Protein AF-A0A955PVT1-F1 (afdb_monomer_lite)

Secondary structure (DSSP, 8-state):
---EEEEE-SSEEEEEE-SSSS-EEEEEEETT-B---GGGTTTPPPSSEEE-SS---EEEEEHHHHHHHHHH-HHHHHHHHHHHHHHHHHHHH-TT---S---S-TT-HHHHHHHHHH-

Foldseek 3Di:
DWDKKKAWQADKKFKWQPVDPDIDGLDIDGHRDIDDACCLVVVHDDRIDIDDPDDTDIDIDISVRVVVVCVVDVVVVVVVHVVRVVVVVSLVPDPRNDTDDQDDDPPDPVSVVVVVVVD

Structure (mmCIF, N/CA/C/O backbone):
data_AF-A0A95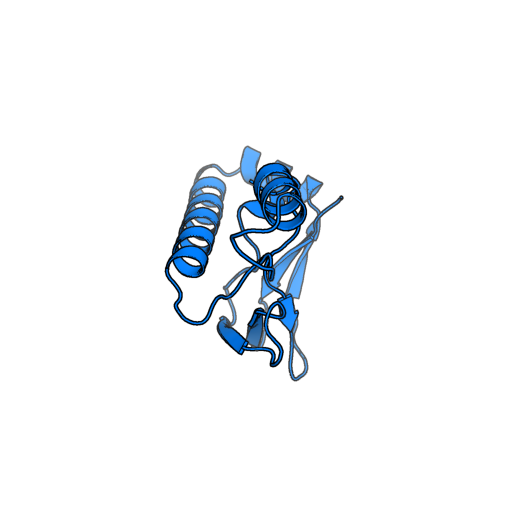5PVT1-F1
#
_entry.id   AF-A0A955PVT1-F1
#
loop_
_atom_site.group_PDB
_atom_site.id
_atom_site.type_symbol
_atom_site.label_atom_id
_atom_site.label_alt_id
_atom_site.label_comp_id
_atom_site.label_asym_id
_atom_site.label_entity_id
_atom_site.label_seq_id
_atom_site.pdbx_PDB_ins_code
_atom_site.Cartn_x
_atom_site.Cartn_y
_atom_site.Cartn_z
_atom_site.occupancy
_atom_site.B_iso_or_equiv
_atom_site.auth_seq_id
_atom_site.auth_comp_id
_atom_site.auth_asym_id
_atom_site.auth_atom_id
_atom_site.pdbx_PDB_model_num
ATOM 1 N N . ARG A 1 1 ? 1.129 15.575 -1.347 1.00 56.66 1 ARG A N 1
ATOM 2 C CA . ARG A 1 1 ? -0.322 15.445 -1.726 1.00 56.66 1 ARG A CA 1
ATOM 3 C C . ARG A 1 1 ? -1.103 15.052 -0.463 1.00 56.66 1 ARG A C 1
ATOM 5 O O . ARG A 1 1 ? -0.561 14.252 0.280 1.00 56.66 1 ARG A O 1
ATOM 12 N N . ASN A 1 2 ? -2.318 15.555 -0.178 1.00 63.59 2 ASN A N 1
ATOM 13 C CA . ASN A 1 2 ? -3.069 15.083 1.008 1.00 63.59 2 ASN A CA 1
ATOM 14 C C . ASN A 1 2 ? -3.638 13.681 0.711 1.00 63.59 2 ASN A C 1
ATOM 16 O O . ASN A 1 2 ? -4.633 13.544 -0.003 1.00 63.59 2 ASN A O 1
ATOM 20 N N . PHE A 1 3 ? -2.913 12.639 1.124 1.00 72.00 3 PHE A N 1
ATOM 21 C CA . PHE A 1 3 ? -3.293 11.249 0.884 1.00 72.00 3 PHE A CA 1
ATOM 22 C C . PHE A 1 3 ? -4.446 10.836 1.812 1.00 72.00 3 PHE A C 1
ATOM 24 O O . PHE A 1 3 ? -4.545 11.306 2.943 1.00 72.00 3 PHE A O 1
ATOM 31 N N . LYS A 1 4 ? -5.322 9.958 1.321 1.00 85.31 4 LYS A N 1
ATOM 32 C CA . LYS A 1 4 ? -6.498 9.458 2.036 1.00 85.31 4 LYS A CA 1
ATOM 33 C C . LYS A 1 4 ? -6.302 7.984 2.353 1.00 85.31 4 LYS A C 1
ATOM 35 O O . LYS A 1 4 ? -6.059 7.198 1.447 1.00 85.31 4 LYS A O 1
ATOM 40 N N . PHE A 1 5 ? -6.411 7.624 3.621 1.00 88.19 5 PHE A N 1
ATOM 41 C CA . PHE A 1 5 ? -6.333 6.250 4.091 1.00 88.19 5 PHE A CA 1
ATOM 42 C C . PHE A 1 5 ? -7.716 5.606 4.069 1.00 88.19 5 PHE A C 1
ATOM 44 O O . PHE A 1 5 ? -8.682 6.216 4.524 1.00 88.19 5 PHE A O 1
ATOM 51 N N . HIS A 1 6 ? -7.804 4.364 3.587 1.00 92.06 6 HIS A N 1
ATOM 52 C CA . HIS A 1 6 ? -9.080 3.661 3.457 1.00 92.06 6 HIS A CA 1
ATOM 53 C C . HIS A 1 6 ? -9.094 2.330 4.209 1.00 92.06 6 HIS A C 1
ATOM 55 O O . HIS A 1 6 ? -8.230 1.481 3.993 1.00 92.06 6 HIS A O 1
ATOM 61 N N . GLY A 1 7 ? -10.094 2.128 5.066 1.00 92.75 7 GLY A N 1
ATOM 62 C CA . GLY A 1 7 ? -10.410 0.843 5.700 1.00 92.75 7 GLY A CA 1
ATOM 63 C C . GLY A 1 7 ? -11.607 0.179 5.021 1.00 92.75 7 GLY A C 1
ATOM 64 O O . GLY A 1 7 ? -12.588 0.855 4.738 1.00 92.75 7 GLY A O 1
ATOM 65 N N . ILE A 1 8 ? -11.560 -1.124 4.762 1.00 92.94 8 ILE A N 1
ATOM 66 C CA . ILE A 1 8 ? -12.630 -1.844 4.059 1.00 92.94 8 ILE A CA 1
ATOM 67 C C . ILE A 1 8 ? -13.732 -2.213 5.049 1.00 92.94 8 ILE A C 1
ATOM 69 O O . ILE A 1 8 ? -13.498 -2.967 6.000 1.00 92.94 8 ILE A O 1
ATOM 73 N N . LYS A 1 9 ? -14.935 -1.682 4.810 1.00 92.69 9 LYS A N 1
ATOM 74 C CA . LYS A 1 9 ? -16.125 -1.932 5.625 1.00 92.69 9 LYS A CA 1
ATOM 75 C C . LYS A 1 9 ? -16.961 -3.082 5.071 1.00 92.69 9 LYS A C 1
ATOM 77 O O . LYS A 1 9 ? -17.443 -3.880 5.865 1.00 92.69 9 LYS A O 1
ATOM 82 N N . SER A 1 10 ? -17.107 -3.213 3.760 1.00 91.88 10 SER A N 1
ATOM 83 C CA . SER A 1 10 ? -17.794 -4.356 3.146 1.00 91.88 10 SER A CA 1
ATOM 84 C C . SER A 1 10 ? -17.115 -4.771 1.849 1.00 91.88 10 SER A C 1
ATOM 86 O O . SER A 1 10 ? -16.374 -3.985 1.262 1.00 91.88 10 SER A O 1
ATOM 88 N N . ASP A 1 11 ? -17.388 -6.001 1.419 1.00 90.81 11 ASP A N 1
ATOM 89 C CA . ASP A 1 11 ? -16.933 -6.552 0.141 1.00 90.81 11 ASP A CA 1
ATOM 90 C C . ASP A 1 11 ? -15.405 -6.651 0.030 1.00 90.81 11 ASP A C 1
ATOM 92 O O . ASP A 1 11 ? -14.692 -6.845 1.026 1.00 90.81 11 ASP A O 1
ATOM 96 N N . GLU A 1 12 ? -14.912 -6.606 -1.204 1.00 92.00 12 GLU A N 1
ATOM 97 C CA . GLU A 1 12 ? -13.521 -6.837 -1.538 1.00 92.00 12 GLU A CA 1
ATOM 98 C C . GLU A 1 12 ? -12.949 -5.771 -2.469 1.00 92.00 12 GLU A C 1
ATOM 100 O O . GLU A 1 12 ? -13.640 -5.170 -3.295 1.00 92.00 12 GLU A O 1
ATOM 105 N N . VAL A 1 13 ? -11.648 -5.546 -2.316 1.00 93.31 13 VAL A N 1
ATOM 106 C CA . VAL A 1 13 ? -10.875 -4.593 -3.104 1.00 93.31 13 VAL A CA 1
ATOM 107 C C . VAL A 1 13 ? -9.652 -5.304 -3.656 1.00 93.31 13 VAL A C 1
ATOM 109 O O . VAL A 1 13 ? -8.836 -5.840 -2.903 1.00 93.31 13 VAL A O 1
ATOM 112 N N . GLU A 1 14 ? -9.506 -5.289 -4.974 1.00 94.19 14 GLU A N 1
ATOM 113 C CA . GLU A 1 14 ? -8.349 -5.858 -5.650 1.00 94.19 14 GLU A CA 1
ATOM 114 C C . GLU A 1 14 ? -7.210 -4.848 -5.691 1.00 94.19 14 GLU A C 1
ATOM 116 O O . GLU A 1 14 ? -7.391 -3.685 -6.053 1.00 94.19 14 GLU A O 1
ATOM 121 N N . ILE A 1 15 ? -6.013 -5.306 -5.346 1.00 92.12 15 ILE A N 1
ATOM 122 C CA . ILE A 1 15 ? -4.789 -4.531 -5.491 1.00 92.12 15 ILE A CA 1
ATOM 123 C C . ILE A 1 15 ? -4.104 -4.987 -6.770 1.00 92.12 15 ILE A C 1
ATOM 125 O O . ILE A 1 15 ? -3.702 -6.145 -6.891 1.00 92.12 15 ILE A O 1
ATOM 129 N N . LEU A 1 16 ? -3.978 -4.068 -7.719 1.00 91.69 16 LEU A N 1
ATOM 130 C CA . LEU A 1 16 ? -3.455 -4.319 -9.051 1.00 91.69 16 LEU A CA 1
ATOM 131 C C . LEU A 1 16 ? -2.082 -3.675 -9.238 1.00 91.69 16 LEU A C 1
ATOM 133 O O . LEU A 1 16 ? -1.845 -2.533 -8.827 1.00 91.69 16 LEU A O 1
ATOM 137 N N . ASP A 1 17 ? -1.208 -4.389 -9.935 1.00 89.62 17 ASP A N 1
ATOM 138 C CA . ASP A 1 17 ? -0.066 -3.809 -10.621 1.00 89.62 17 ASP A CA 1
ATOM 139 C C . ASP A 1 17 ? -0.474 -3.390 -12.037 1.00 89.62 17 ASP A C 1
ATOM 141 O O . ASP A 1 17 ? -0.798 -4.231 -12.877 1.00 89.62 17 ASP A O 1
ATOM 145 N N . ASN A 1 18 ? -0.429 -2.083 -12.294 1.00 85.06 18 ASN A N 1
ATOM 146 C CA . ASN A 1 18 ? -0.742 -1.477 -13.591 1.00 85.06 18 ASN A CA 1
ATOM 147 C C . ASN A 1 18 ? 0.519 -1.062 -14.374 1.00 85.06 18 ASN A C 1
ATOM 149 O O . ASN A 1 18 ? 0.420 -0.330 -15.353 1.00 85.06 18 ASN A O 1
ATOM 153 N N . SER A 1 19 ? 1.713 -1.472 -13.934 1.00 82.31 19 SER A N 1
ATOM 154 C CA . SER A 1 19 ? 2.985 -1.132 -14.596 1.00 82.31 19 SER A CA 1
ATOM 155 C C . SER A 1 19 ? 3.363 -2.066 -15.759 1.00 82.31 19 SER A C 1
ATOM 157 O O . SER A 1 19 ? 4.302 -1.790 -16.517 1.00 82.31 19 SER A O 1
ATOM 159 N N . GLY A 1 20 ? 2.657 -3.191 -15.900 1.00 79.88 20 GLY A N 1
ATOM 160 C CA . GLY A 1 20 ? 2.753 -4.101 -17.041 1.00 79.88 20 GLY A CA 1
ATOM 161 C C . GLY A 1 20 ? 1.820 -3.717 -18.194 1.00 79.88 20 GLY A C 1
ATOM 162 O O . GLY A 1 20 ? 0.999 -2.816 -18.068 1.00 79.88 20 GLY A O 1
ATOM 163 N N . GLU A 1 21 ? 1.923 -4.433 -19.318 1.00 81.50 21 GLU A N 1
ATOM 164 C CA . GLU A 1 21 ? 0.980 -4.279 -20.444 1.00 81.50 21 GLU A CA 1
ATOM 165 C C . GLU A 1 21 ? -0.434 -4.748 -20.081 1.00 81.50 21 GLU A C 1
ATOM 167 O O . GLU A 1 21 ? -1.423 -4.172 -20.527 1.00 81.50 21 GLU A O 1
ATOM 172 N N . VAL A 1 22 ? -0.521 -5.787 -19.247 1.00 86.56 22 VAL A N 1
ATOM 173 C CA . VAL A 1 22 ? -1.775 -6.321 -18.716 1.00 86.56 22 VAL A CA 1
ATOM 174 C C . VAL A 1 22 ? -1.785 -6.091 -17.205 1.00 86.56 22 VAL A C 1
ATOM 176 O O . VAL A 1 22 ? -0.832 -6.517 -16.542 1.00 86.56 22 VAL A O 1
ATOM 179 N N . PRO A 1 23 ? -2.832 -5.452 -16.648 1.00 88.56 23 PRO A N 1
ATOM 180 C CA . PRO A 1 23 ? -3.010 -5.343 -15.206 1.00 88.56 23 PRO A CA 1
ATOM 181 C C . PRO A 1 23 ? -2.950 -6.711 -14.529 1.00 88.56 23 PRO A C 1
ATOM 183 O O . PRO A 1 23 ? -3.641 -7.645 -14.943 1.00 88.56 23 PRO A O 1
ATOM 186 N N . LYS A 1 24 ? -2.145 -6.831 -13.473 1.00 90.75 24 LYS A N 1
ATOM 187 C CA . LYS A 1 24 ? -2.027 -8.065 -12.688 1.00 90.75 24 LYS A CA 1
ATOM 188 C C . LYS A 1 24 ? -2.582 -7.871 -11.288 1.00 90.75 24 LYS A C 1
ATOM 190 O O . LYS A 1 24 ? -2.162 -6.959 -10.580 1.00 90.75 24 LYS A O 1
ATOM 195 N N . THR A 1 25 ? -3.473 -8.758 -10.856 1.00 92.31 25 THR A N 1
ATOM 196 C CA . THR A 1 25 ? -3.937 -8.780 -9.466 1.00 92.31 25 THR A CA 1
ATOM 197 C C . THR A 1 25 ? -2.831 -9.318 -8.567 1.00 92.31 25 THR A C 1
ATOM 199 O O . THR A 1 25 ? -2.417 -10.465 -8.694 1.00 92.31 25 THR A O 1
ATOM 202 N N . LEU A 1 26 ? -2.355 -8.481 -7.648 1.00 90.25 26 LEU A N 1
ATOM 203 C CA . LEU A 1 26 ? -1.327 -8.838 -6.672 1.00 90.25 26 LEU A CA 1
ATOM 204 C C . LEU A 1 26 ? -1.935 -9.468 -5.421 1.00 90.25 26 LEU A C 1
ATOM 206 O O . LEU A 1 26 ? -1.360 -10.379 -4.832 1.00 90.25 26 LEU A O 1
ATOM 210 N N . THR A 1 27 ? -3.076 -8.945 -4.973 1.00 90.81 27 THR A N 1
ATOM 211 C CA . THR A 1 27 ? -3.802 -9.458 -3.808 1.00 90.81 27 THR A CA 1
ATOM 212 C C . THR A 1 27 ? -5.234 -8.925 -3.781 1.00 90.81 27 THR A C 1
ATOM 214 O O . THR A 1 27 ? -5.552 -7.955 -4.469 1.00 90.81 27 THR A O 1
ATOM 217 N N . VAL A 1 28 ? -6.086 -9.546 -2.968 1.00 92.31 28 VAL A N 1
ATOM 218 C CA . VAL A 1 28 ? -7.462 -9.116 -2.707 1.00 92.31 28 VAL A CA 1
ATOM 219 C C . VAL A 1 28 ? -7.599 -8.851 -1.214 1.00 92.31 28 VAL A C 1
ATOM 221 O O . VAL A 1 28 ? -7.216 -9.672 -0.378 1.00 92.31 28 VAL A O 1
ATOM 224 N N . TYR A 1 29 ? -8.098 -7.671 -0.866 1.00 92.56 29 TYR A N 1
ATOM 225 C CA . TYR A 1 29 ? -8.386 -7.294 0.508 1.00 92.56 29 TYR A CA 1
ATOM 226 C C . TYR A 1 29 ? -9.881 -7.394 0.779 1.00 92.56 29 TYR A C 1
ATOM 228 O O . TYR A 1 29 ? -10.688 -6.959 -0.030 1.00 92.56 29 TYR A O 1
ATOM 236 N N . HIS A 1 30 ? -10.228 -7.918 1.951 1.00 91.25 30 HIS A N 1
ATOM 237 C CA . HIS A 1 30 ? -11.607 -8.084 2.411 1.00 91.25 30 HIS A CA 1
ATOM 238 C C . HIS A 1 30 ? -11.888 -7.203 3.636 1.00 91.25 30 HIS A C 1
ATOM 240 O O . HIS A 1 30 ? -10.993 -6.511 4.136 1.00 91.25 30 HIS A O 1
ATOM 246 N N . HIS A 1 31 ? -13.118 -7.274 4.152 1.00 91.62 31 HIS A N 1
ATOM 247 C CA . HIS A 1 31 ? -13.545 -6.631 5.397 1.00 91.62 31 HIS A CA 1
ATOM 248 C C . HIS A 1 31 ? -12.484 -6.675 6.516 1.00 91.62 31 HIS A C 1
ATOM 250 O O . HIS A 1 31 ? -11.856 -7.705 6.774 1.00 91.62 31 HIS A O 1
ATOM 256 N N . GLY A 1 32 ? -12.286 -5.539 7.192 1.00 87.44 32 GLY A N 1
ATOM 257 C CA . GLY A 1 32 ? -11.333 -5.397 8.298 1.00 87.44 32 GLY A CA 1
ATOM 258 C C . GLY A 1 32 ? -9.878 -5.199 7.859 1.00 87.44 32 GLY A C 1
ATOM 259 O O . GLY A 1 32 ? -9.010 -4.927 8.691 1.00 87.44 32 GLY A O 1
ATOM 260 N N . ARG A 1 33 ? -9.581 -5.287 6.557 1.00 91.31 33 ARG A N 1
ATOM 261 C CA . ARG A 1 33 ? -8.299 -4.843 5.998 1.00 91.31 33 ARG A CA 1
ATOM 262 C C . ARG A 1 33 ? -8.348 -3.353 5.679 1.00 91.31 33 ARG A C 1
ATOM 264 O O . ARG A 1 33 ? -9.403 -2.773 5.456 1.00 91.31 33 ARG A O 1
ATOM 271 N N . PHE A 1 34 ? -7.178 -2.733 5.627 1.00 91.94 34 PHE A N 1
ATOM 272 C CA . PHE A 1 34 ? -7.016 -1.352 5.186 1.00 91.94 34 PHE A CA 1
ATOM 273 C C . PHE A 1 34 ? -6.016 -1.272 4.045 1.00 91.94 34 PHE A C 1
ATOM 275 O O . PHE A 1 34 ? -5.095 -2.088 3.953 1.00 91.94 34 PHE A O 1
ATOM 282 N N . MET A 1 35 ? -6.188 -0.272 3.197 1.00 88.69 35 MET A N 1
ATOM 283 C CA . MET A 1 35 ? -5.323 -0.001 2.066 1.00 88.69 35 MET A CA 1
ATOM 284 C C . MET A 1 35 ? -4.117 0.838 2.474 1.00 88.69 35 MET A C 1
ATOM 286 O O . MET A 1 35 ? -4.121 1.563 3.469 1.00 88.69 35 MET A O 1
ATOM 290 N N . GLY A 1 36 ? -3.078 0.716 1.660 1.00 85.19 36 GLY A N 1
ATOM 291 C CA . GLY A 1 36 ? -1.949 1.620 1.658 1.00 85.19 36 GLY A CA 1
ATOM 292 C C . GLY A 1 36 ? -0.596 0.994 1.967 1.00 85.19 36 GLY A C 1
ATOM 293 O O . GLY A 1 36 ? -0.502 -0.140 2.444 1.00 85.19 36 GLY A O 1
ATOM 294 N N . ASP A 1 37 ? 0.445 1.755 1.657 1.00 82.81 37 ASP A N 1
ATOM 295 C CA . ASP A 1 37 ? 1.858 1.411 1.785 1.00 82.81 37 ASP A CA 1
ATOM 296 C C . ASP A 1 37 ? 2.657 2.574 2.409 1.00 82.81 37 ASP A C 1
ATOM 298 O O . ASP A 1 37 ? 2.158 3.688 2.584 1.00 82.81 37 ASP A O 1
ATOM 302 N N . ILE A 1 38 ? 3.931 2.322 2.704 1.00 80.75 38 ILE A N 1
ATOM 303 C CA . ILE A 1 38 ? 4.913 3.276 3.213 1.00 80.75 38 ILE A CA 1
ATOM 304 C C . ILE A 1 38 ? 4.971 4.560 2.374 1.00 80.75 38 ILE A C 1
ATOM 306 O O . ILE A 1 38 ? 5.202 5.631 2.931 1.00 80.75 38 ILE A O 1
ATOM 310 N N . SER A 1 39 ? 4.664 4.478 1.071 1.00 77.31 39 SER A N 1
ATOM 311 C CA . SER A 1 39 ? 4.547 5.631 0.171 1.00 77.31 39 SER A CA 1
ATOM 312 C C . SER A 1 39 ? 3.643 6.743 0.717 1.00 77.31 39 SER A C 1
ATOM 314 O O . SER A 1 39 ? 3.904 7.916 0.472 1.00 77.31 39 SER A O 1
ATOM 316 N N . HIS A 1 40 ? 2.621 6.401 1.507 1.00 75.44 40 HIS A N 1
ATOM 317 C CA . HIS A 1 40 ? 1.708 7.374 2.115 1.00 75.44 40 HIS A CA 1
ATOM 318 C C . HIS A 1 40 ? 2.333 8.210 3.224 1.00 75.44 40 HIS A C 1
ATOM 320 O O . HIS A 1 40 ? 1.852 9.305 3.495 1.00 75.44 40 HIS A O 1
ATOM 326 N N . LEU A 1 41 ? 3.386 7.701 3.861 1.00 74.69 41 LEU A N 1
ATOM 327 C CA . LEU A 1 41 ? 4.114 8.407 4.913 1.00 74.69 41 LEU A CA 1
ATOM 328 C C . LEU A 1 41 ? 5.340 9.142 4.368 1.00 74.69 41 LEU A C 1
ATOM 330 O O . LEU A 1 41 ? 5.817 10.077 5.002 1.00 74.69 41 LEU A O 1
ATOM 334 N N . THR A 1 42 ? 5.852 8.729 3.208 1.00 73.31 42 THR A N 1
ATOM 335 C CA . THR A 1 42 ? 7.074 9.283 2.607 1.00 73.31 42 THR A CA 1
ATOM 336 C C . THR A 1 42 ? 6.804 10.235 1.435 1.00 73.31 42 THR A C 1
ATOM 338 O O . THR A 1 42 ? 7.731 10.522 0.690 1.00 73.31 42 THR A O 1
ATOM 341 N N . ASP A 1 43 ? 5.550 10.660 1.224 1.00 70.88 43 ASP A N 1
ATOM 342 C CA . ASP A 1 43 ? 5.076 11.465 0.071 1.00 70.88 43 ASP A CA 1
ATOM 343 C C . ASP A 1 43 ? 5.496 10.900 -1.304 1.00 70.88 43 ASP A C 1
ATOM 345 O O . ASP A 1 43 ? 5.605 11.616 -2.297 1.00 70.88 43 ASP A O 1
ATOM 349 N N . ASN A 1 44 ? 5.698 9.581 -1.378 1.00 73.38 44 ASN A N 1
ATOM 350 C CA . ASN A 1 44 ? 6.010 8.901 -2.628 1.00 73.38 44 ASN A CA 1
ATOM 351 C C . ASN A 1 44 ? 4.713 8.519 -3.358 1.00 73.38 44 ASN A C 1
ATOM 353 O O . ASN A 1 44 ? 3.692 8.236 -2.720 1.00 73.38 44 ASN A O 1
ATOM 357 N N . PRO A 1 45 ? 4.719 8.450 -4.700 1.00 74.38 45 PRO A N 1
ATOM 358 C CA . PRO A 1 45 ? 3.577 7.928 -5.436 1.00 74.38 45 PRO A CA 1
ATOM 359 C C . PRO A 1 45 ? 3.286 6.469 -5.048 1.00 74.38 45 PRO A C 1
ATOM 361 O O . PRO A 1 45 ? 4.188 5.683 -4.734 1.00 74.38 45 PRO A O 1
ATOM 364 N N . SER A 1 46 ? 2.002 6.100 -5.074 1.00 80.31 46 SER A N 1
ATOM 365 C CA . SER A 1 46 ? 1.604 4.696 -4.948 1.00 80.31 46 SER A CA 1
ATOM 366 C C . SER A 1 46 ? 2.096 3.921 -6.165 1.00 80.31 46 SER A C 1
ATOM 368 O O . SER A 1 46 ? 1.950 4.380 -7.296 1.00 80.31 46 SER A O 1
ATOM 370 N N . VAL A 1 47 ? 2.655 2.740 -5.923 1.00 81.12 47 VAL A N 1
ATOM 371 C CA . VAL A 1 47 ? 3.157 1.839 -6.972 1.00 81.12 47 VAL A CA 1
ATOM 372 C C . VAL A 1 47 ? 2.124 0.797 -7.410 1.00 81.12 47 VAL A C 1
ATOM 374 O O . VAL A 1 47 ? 2.359 0.055 -8.355 1.00 81.12 47 VAL A O 1
ATOM 377 N N . VAL A 1 48 ? 0.979 0.750 -6.728 1.00 87.00 48 VAL A N 1
ATOM 378 C CA . VAL A 1 48 ? -0.144 -0.156 -6.999 1.00 87.00 48 VAL A CA 1
ATOM 379 C C . VAL A 1 48 ? -1.456 0.619 -7.007 1.00 87.00 48 VAL A C 1
ATOM 381 O O . VAL A 1 48 ? -1.555 1.706 -6.427 1.00 87.00 48 VAL A O 1
ATOM 384 N N . SER A 1 49 ? -2.468 0.058 -7.660 1.00 89.00 49 SER A N 1
ATOM 385 C CA . SER A 1 49 ? -3.827 0.607 -7.697 1.00 89.00 49 SER A CA 1
ATOM 386 C C . SER A 1 49 ? -4.783 -0.273 -6.902 1.00 89.00 49 SER A C 1
ATOM 388 O O . SER A 1 49 ? -4.628 -1.488 -6.895 1.00 89.00 49 SER A O 1
ATOM 390 N N . ALA A 1 50 ? -5.772 0.330 -6.250 1.00 90.75 50 ALA A N 1
ATOM 391 C CA . ALA A 1 50 ? -6.865 -0.387 -5.602 1.00 90.75 50 ALA A CA 1
ATOM 392 C C . ALA A 1 50 ? -8.130 -0.233 -6.456 1.00 90.75 50 ALA A C 1
ATOM 394 O O . ALA A 1 50 ? -8.506 0.892 -6.786 1.00 90.75 50 ALA A O 1
ATOM 395 N N . VAL A 1 51 ? -8.754 -1.345 -6.842 1.00 91.75 51 VAL A N 1
ATOM 396 C CA . VAL A 1 51 ? -9.919 -1.376 -7.735 1.00 91.75 51 VAL A CA 1
ATOM 397 C C . VAL A 1 51 ? -11.019 -2.230 -7.121 1.00 91.75 51 VAL A C 1
ATOM 399 O O . VAL A 1 51 ? -10.769 -3.305 -6.583 1.00 91.75 51 VAL A O 1
ATOM 402 N N . VAL A 1 52 ? -12.253 -1.747 -7.227 1.00 92.31 52 VAL A N 1
ATOM 403 C CA . VAL A 1 52 ? -13.457 -2.453 -6.787 1.00 92.31 52 VAL A CA 1
ATOM 404 C C . VAL A 1 52 ? -14.216 -2.937 -8.022 1.00 92.31 52 VAL A C 1
ATOM 406 O O . VAL A 1 52 ? -14.417 -2.162 -8.956 1.00 92.31 52 VAL A O 1
ATOM 409 N N . LYS A 1 53 ? -14.640 -4.207 -8.041 1.00 85.44 53 LYS A N 1
ATOM 410 C CA . LYS A 1 53 ? -15.410 -4.805 -9.155 1.00 85.44 53 LYS A CA 1
ATOM 411 C C . LYS A 1 53 ? -16.936 -4.715 -8.997 1.00 85.44 53 LYS A C 1
ATOM 413 O O . LYS A 1 53 ? -17.664 -5.080 -9.914 1.00 85.44 53 LYS A O 1
ATO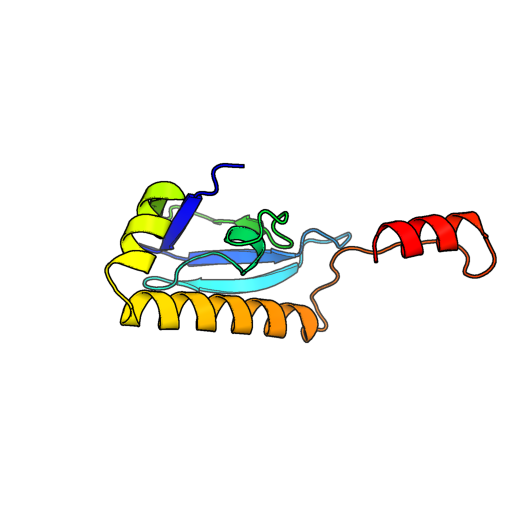M 418 N N . GLY A 1 54 ? -17.421 -4.218 -7.862 1.00 85.94 54 GLY A N 1
ATOM 419 C CA . GLY A 1 54 ? -18.840 -4.064 -7.544 1.00 85.94 54 GLY A CA 1
ATOM 420 C C . GLY A 1 54 ? -19.084 -2.944 -6.531 1.00 85.94 54 GLY A C 1
ATOM 421 O O . GLY A 1 54 ? -18.329 -1.975 -6.474 1.00 85.94 54 GLY A O 1
ATOM 422 N N . ASN A 1 55 ? -20.135 -3.080 -5.723 1.00 89.38 55 ASN A N 1
ATOM 423 C CA . ASN A 1 55 ? -20.369 -2.173 -4.601 1.00 89.38 55 ASN A CA 1
ATOM 424 C C . ASN A 1 55 ? -19.411 -2.525 -3.457 1.00 89.38 55 ASN A C 1
ATOM 426 O O . ASN A 1 55 ? -19.232 -3.696 -3.149 1.00 89.38 55 ASN A O 1
ATOM 430 N N . CYS A 1 56 ? -18.786 -1.515 -2.857 1.00 92.25 56 CYS A N 1
ATOM 431 C CA . CYS A 1 56 ? -17.907 -1.667 -1.702 1.00 92.25 56 CYS A CA 1
ATOM 432 C C . CYS A 1 56 ? -18.023 -0.418 -0.837 1.00 92.25 56 CYS A C 1
ATOM 434 O O . CYS A 1 56 ? -17.964 0.706 -1.345 1.00 92.25 56 CYS A O 1
ATOM 436 N N . GLU A 1 57 ? -18.165 -0.611 0.470 1.00 94.06 57 GLU A N 1
ATOM 437 C CA . GLU A 1 57 ? -18.104 0.476 1.435 1.00 94.06 57 GLU A CA 1
ATOM 438 C C . GLU A 1 57 ? -16.718 0.545 2.076 1.00 94.06 57 GLU A C 1
ATOM 440 O O . GLU A 1 57 ? -16.154 -0.460 2.524 1.00 94.06 57 GLU A O 1
ATOM 445 N N . VAL A 1 58 ? -16.182 1.762 2.183 1.00 93.50 58 VAL A N 1
ATOM 446 C CA . VAL A 1 58 ? -14.892 2.025 2.824 1.00 93.50 58 VAL A CA 1
ATOM 447 C C . VAL A 1 58 ? -15.001 3.173 3.821 1.00 93.50 58 VAL A C 1
ATOM 449 O O . VAL A 1 58 ? -15.720 4.147 3.605 1.00 93.50 58 VAL A O 1
ATOM 452 N N . TYR A 1 59 ? -14.253 3.072 4.913 1.00 93.81 59 TYR A N 1
ATOM 453 C CA . TYR A 1 59 ? -13.962 4.197 5.789 1.00 93.81 59 TYR A CA 1
ATOM 454 C C . TYR A 1 59 ? -12.853 5.023 5.163 1.00 93.81 59 TYR A C 1
ATOM 456 O O . TYR A 1 59 ? -11.771 4.492 4.938 1.00 93.81 59 TYR A O 1
ATOM 464 N N . GLU A 1 60 ? -13.096 6.305 4.917 1.00 92.75 60 GLU A N 1
ATOM 465 C CA . GLU A 1 60 ? -12.061 7.245 4.494 1.00 92.75 60 GLU A CA 1
ATOM 466 C C . GLU A 1 60 ? -11.558 8.057 5.689 1.00 92.75 60 GLU A C 1
ATOM 468 O O . GLU A 1 60 ? -12.338 8.615 6.459 1.00 92.75 60 GLU A O 1
ATOM 473 N N . VAL A 1 61 ? -10.238 8.146 5.818 1.00 90.44 61 VAL A N 1
ATOM 474 C CA . VAL A 1 61 ? -9.547 8.943 6.829 1.00 90.44 61 VAL A CA 1
ATOM 475 C C . VAL A 1 61 ? -8.584 9.878 6.105 1.00 90.44 61 VAL A C 1
ATOM 477 O O . VAL A 1 61 ? -7.769 9.436 5.293 1.00 90.44 61 VAL A O 1
ATOM 480 N N . SER A 1 62 ? -8.673 11.182 6.370 1.00 89.38 62 SER A N 1
ATOM 481 C CA . SER A 1 62 ? -7.722 12.151 5.813 1.00 89.38 62 SER A CA 1
ATOM 482 C C . SER A 1 62 ? -6.309 11.910 6.353 1.00 89.38 62 SER A C 1
ATOM 484 O O . SER A 1 62 ? -6.140 11.351 7.439 1.00 89.38 62 SER A O 1
ATOM 486 N N . GLY A 1 63 ? -5.283 12.358 5.626 1.00 85.19 63 GLY A N 1
ATOM 487 C CA . GLY A 1 63 ? -3.893 12.247 6.075 1.00 85.19 63 GLY A CA 1
ATOM 488 C C . GLY A 1 63 ? -3.666 12.898 7.441 1.00 85.19 63 GLY A C 1
ATOM 489 O O . GLY A 1 63 ? -3.053 12.294 8.319 1.00 85.19 63 GLY A O 1
ATOM 490 N N . ASP A 1 64 ? -4.247 14.078 7.664 1.00 87.75 64 ASP A N 1
ATOM 491 C CA . ASP A 1 64 ? -4.146 14.798 8.938 1.00 87.75 64 ASP A CA 1
ATOM 492 C C . ASP A 1 64 ? -4.790 14.018 10.097 1.00 87.75 64 ASP A C 1
ATOM 494 O O . ASP A 1 64 ? -4.194 13.884 11.169 1.00 87.75 64 ASP A O 1
ATOM 498 N N . ALA A 1 65 ? -5.974 13.435 9.873 1.00 89.44 65 ALA A N 1
ATOM 499 C CA . ALA A 1 65 ? -6.649 12.607 10.869 1.00 89.44 65 ALA A CA 1
ATOM 500 C C . ALA A 1 65 ? -5.873 11.311 11.145 1.00 89.44 65 ALA A C 1
ATOM 502 O O . ALA A 1 65 ? -5.731 10.911 12.301 1.00 89.44 65 ALA A O 1
ATOM 503 N N . LEU A 1 66 ? -5.301 10.683 10.111 1.00 87.81 66 LEU A N 1
ATOM 504 C CA . LEU A 1 66 ? -4.436 9.518 10.283 1.00 87.81 66 LEU A CA 1
ATOM 505 C C . LEU A 1 66 ? -3.222 9.871 11.149 1.00 87.81 66 LEU A C 1
ATOM 507 O O . LEU A 1 66 ? -2.906 9.136 12.079 1.00 87.81 66 LEU A O 1
ATOM 511 N N . MET A 1 67 ? -2.567 11.005 10.897 1.00 87.06 67 MET A N 1
ATOM 512 C CA . MET A 1 67 ? -1.420 11.445 11.695 1.00 87.06 67 MET A CA 1
ATOM 513 C C . MET A 1 67 ? -1.789 11.693 13.160 1.00 87.06 67 MET A C 1
ATOM 515 O O . MET A 1 67 ? -1.051 11.276 14.054 1.00 87.06 67 MET A O 1
ATOM 519 N N . GLN A 1 68 ? -2.943 12.307 13.429 1.00 90.31 68 GLN A N 1
ATOM 520 C CA . GLN A 1 68 ? -3.450 12.470 14.796 1.00 90.31 68 GLN A CA 1
ATOM 521 C C . GLN A 1 68 ? -3.653 11.117 15.486 1.00 90.31 68 GLN A C 1
ATOM 523 O O . GLN A 1 68 ? -3.188 10.913 16.607 1.00 90.31 68 GLN A O 1
ATOM 528 N N . VAL A 1 69 ? -4.278 10.171 14.788 1.00 89.25 69 VAL A N 1
ATOM 529 C CA . VAL A 1 69 ? -4.531 8.816 15.282 1.00 89.25 69 VAL A CA 1
ATOM 530 C C . VAL A 1 69 ? -3.226 8.062 15.564 1.00 89.25 69 VAL A C 1
ATOM 532 O O . VAL A 1 69 ? -3.075 7.458 16.626 1.00 89.25 69 VAL A O 1
ATOM 535 N N . LEU A 1 70 ? -2.248 8.133 14.658 1.00 88.69 70 LEU A N 1
ATOM 536 C CA . LEU A 1 70 ? -0.937 7.501 14.837 1.00 88.69 70 LEU A CA 1
ATOM 537 C C . LEU A 1 70 ? -0.171 8.087 16.034 1.00 88.69 70 LEU A C 1
ATOM 539 O O . LEU A 1 70 ? 0.571 7.365 16.699 1.00 88.69 70 LEU A O 1
ATOM 543 N N . ASN A 1 71 ? -0.344 9.380 16.316 1.00 90.19 71 ASN A N 1
ATOM 544 C CA . ASN A 1 71 ? 0.296 10.042 17.453 1.00 90.19 71 ASN A CA 1
ATOM 545 C C . ASN A 1 71 ? -0.389 9.723 18.790 1.00 90.19 71 ASN A C 1
ATOM 547 O O . ASN A 1 71 ? 0.291 9.638 19.809 1.00 90.19 71 ASN A O 1
ATOM 551 N N . GLN A 1 72 ? -1.710 9.535 18.795 1.00 94.94 72 GLN A N 1
ATOM 552 C CA . GLN A 1 72 ? -2.482 9.256 20.011 1.00 94.94 72 GLN A CA 1
ATOM 553 C C . GLN A 1 72 ? -2.480 7.775 20.409 1.00 94.94 72 GLN A C 1
ATOM 555 O O . GLN A 1 72 ? -2.561 7.468 21.597 1.00 94.94 72 GLN A O 1
ATOM 560 N N . PHE A 1 73 ? -2.368 6.853 19.446 1.00 94.81 73 PHE A N 1
ATOM 561 C CA . PHE A 1 73 ? -2.512 5.412 19.684 1.00 94.81 73 PHE A CA 1
ATOM 562 C C . PHE A 1 73 ? -1.266 4.629 19.227 1.00 94.81 73 PHE A C 1
ATOM 564 O O . PHE A 1 73 ? -1.238 4.103 18.107 1.00 94.81 73 PHE A O 1
ATOM 571 N N . PRO A 1 74 ? -0.238 4.478 20.090 1.00 90.31 74 PRO A N 1
ATOM 572 C CA . PRO A 1 74 ? 1.027 3.825 19.736 1.00 90.31 74 PRO A CA 1
ATOM 573 C C . PRO A 1 74 ? 0.872 2.396 19.203 1.00 90.31 74 PRO A C 1
ATOM 575 O O . PRO A 1 74 ? 1.544 2.014 18.247 1.00 90.31 74 PRO A O 1
ATOM 578 N N . THR A 1 75 ? -0.047 1.614 19.774 1.00 92.75 75 THR A N 1
ATOM 579 C CA . THR A 1 75 ? -0.316 0.238 19.329 1.00 92.75 75 THR A CA 1
ATOM 580 C C . THR A 1 75 ? -0.851 0.204 17.900 1.00 92.75 75 THR A C 1
ATOM 582 O O . THR A 1 75 ? -0.437 -0.631 17.099 1.00 92.75 75 THR A O 1
ATOM 585 N N . MET A 1 76 ? -1.737 1.137 17.545 1.00 89.31 76 MET A N 1
ATOM 586 C CA . MET A 1 76 ? -2.291 1.196 16.195 1.00 89.31 76 MET A CA 1
ATOM 587 C C . MET A 1 76 ? -1.252 1.689 15.187 1.00 89.31 76 MET A C 1
ATOM 589 O O . MET A 1 76 ? -1.179 1.170 14.073 1.00 89.31 76 MET A O 1
ATOM 593 N N . LYS A 1 77 ? -0.385 2.620 15.605 1.00 91.06 77 LYS A N 1
ATOM 594 C CA . LYS A 1 77 ? 0.775 3.047 14.820 1.00 91.06 77 LYS A CA 1
ATOM 595 C C . LYS A 1 77 ? 1.702 1.888 14.477 1.00 91.06 77 LYS A C 1
ATOM 597 O O . LYS A 1 77 ? 2.070 1.747 13.315 1.00 91.06 77 LYS A O 1
ATOM 602 N N . ASP A 1 78 ? 2.051 1.052 15.450 1.00 93.06 78 ASP A N 1
ATOM 603 C CA . ASP A 1 78 ? 2.914 -0.111 15.217 1.00 93.06 78 ASP A CA 1
ATOM 604 C C . ASP A 1 78 ? 2.283 -1.101 14.221 1.00 93.06 78 ASP A C 1
ATOM 606 O O . ASP A 1 78 ? 2.940 -1.518 13.268 1.00 93.06 78 ASP A O 1
ATOM 610 N N . ILE A 1 79 ? 0.985 -1.398 14.356 1.00 92.50 79 ILE A N 1
ATOM 611 C CA . ILE A 1 79 ? 0.259 -2.274 13.420 1.00 92.50 79 ILE A CA 1
ATOM 612 C C . ILE A 1 79 ? 0.283 -1.710 11.992 1.00 92.50 79 ILE A C 1
ATOM 614 O O . ILE A 1 79 ? 0.599 -2.436 11.046 1.00 92.50 79 ILE A O 1
ATOM 618 N N . ILE A 1 80 ? -0.032 -0.421 11.823 1.00 90.50 80 ILE A N 1
ATOM 619 C CA . ILE A 1 80 ? -0.082 0.225 10.504 1.00 90.50 80 ILE A CA 1
ATOM 620 C C . ILE A 1 80 ? 1.308 0.256 9.864 1.00 90.50 80 ILE A C 1
ATOM 622 O O . ILE A 1 80 ? 1.457 -0.140 8.707 1.00 90.50 80 ILE A O 1
ATOM 626 N N . LEU A 1 81 ? 2.336 0.656 10.617 1.00 90.25 81 LEU A N 1
ATOM 627 C CA . LEU A 1 81 ? 3.711 0.710 10.119 1.00 90.25 81 LEU A CA 1
ATOM 628 C C . LEU A 1 81 ? 4.231 -0.674 9.727 1.00 90.25 81 LEU A C 1
ATOM 630 O O . LEU A 1 81 ? 4.799 -0.825 8.645 1.00 90.25 81 LEU A O 1
ATOM 634 N N . ARG A 1 82 ? 3.998 -1.702 10.552 1.00 92.81 82 ARG A N 1
ATOM 635 C CA . ARG A 1 82 ? 4.380 -3.081 10.215 1.00 92.81 82 ARG A CA 1
ATOM 636 C C . ARG A 1 82 ? 3.664 -3.573 8.966 1.00 92.81 82 ARG A C 1
ATOM 638 O O . ARG A 1 82 ? 4.302 -4.191 8.118 1.00 92.81 82 ARG A O 1
ATOM 645 N N . ALA A 1 83 ? 2.372 -3.280 8.823 1.00 92.50 83 ALA A N 1
ATOM 646 C CA . ALA A 1 83 ? 1.620 -3.642 7.626 1.00 92.50 83 ALA A CA 1
ATOM 647 C C . ALA A 1 83 ? 2.179 -2.955 6.371 1.00 92.50 83 ALA A C 1
ATOM 649 O O . ALA A 1 83 ? 2.324 -3.607 5.340 1.00 92.50 83 ALA A O 1
ATOM 650 N N . PHE A 1 84 ? 2.534 -1.671 6.457 1.00 90.25 84 PHE A N 1
ATOM 651 C CA . PHE A 1 84 ? 3.142 -0.928 5.350 1.00 90.25 84 PHE A CA 1
ATOM 652 C C . PHE A 1 84 ? 4.506 -1.508 4.966 1.00 90.25 84 PHE A C 1
ATOM 654 O O . PHE A 1 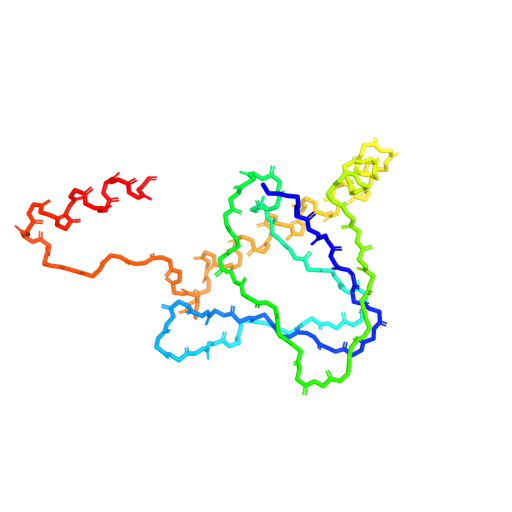84 ? 4.727 -1.842 3.806 1.00 90.25 84 PHE A O 1
ATOM 661 N N . ILE A 1 85 ? 5.391 -1.738 5.939 1.00 89.56 85 ILE A N 1
ATOM 662 C CA . ILE A 1 85 ? 6.705 -2.350 5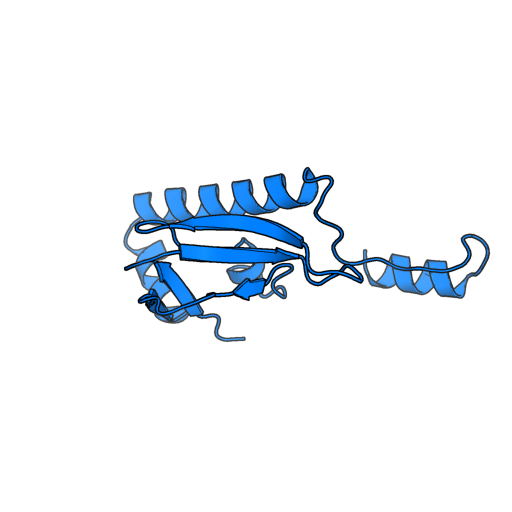.685 1.00 89.56 85 ILE A CA 1
ATOM 663 C C . ILE A 1 85 ? 6.545 -3.739 5.055 1.00 89.56 85 ILE A C 1
ATOM 665 O O . ILE A 1 85 ? 7.203 -4.045 4.059 1.00 89.56 85 ILE A O 1
ATOM 669 N N . ALA A 1 86 ? 5.651 -4.570 5.596 1.00 90.50 86 ALA A N 1
ATOM 670 C CA . ALA A 1 86 ? 5.398 -5.907 5.071 1.00 90.50 86 ALA A CA 1
ATOM 671 C C . ALA A 1 86 ? 4.878 -5.863 3.627 1.00 90.50 86 ALA A C 1
ATOM 673 O O . ALA A 1 86 ? 5.365 -6.611 2.784 1.00 90.50 86 ALA A O 1
ATOM 674 N N . ARG A 1 87 ? 3.946 -4.958 3.303 1.00 89.38 87 ARG A N 1
ATOM 675 C CA . ARG A 1 87 ? 3.442 -4.776 1.931 1.00 89.38 87 ARG A CA 1
ATOM 676 C C . ARG A 1 87 ? 4.545 -4.361 0.974 1.00 89.38 87 ARG A C 1
ATOM 678 O O . ARG A 1 87 ? 4.675 -4.977 -0.080 1.00 89.38 87 ARG A O 1
ATOM 685 N N . ARG A 1 88 ? 5.387 -3.396 1.354 1.00 86.75 88 ARG A N 1
ATOM 686 C CA . ARG A 1 88 ? 6.525 -2.987 0.526 1.00 86.75 88 ARG A CA 1
ATOM 687 C C . ARG A 1 88 ? 7.476 -4.150 0.255 1.00 86.75 88 ARG A C 1
ATOM 689 O O . ARG A 1 88 ? 7.899 -4.353 -0.880 1.00 86.75 88 ARG A O 1
ATOM 696 N N . GLN A 1 89 ? 7.780 -4.945 1.280 1.00 87.25 89 GLN A N 1
ATOM 697 C CA . GLN A 1 89 ? 8.615 -6.139 1.139 1.00 87.25 89 GLN A CA 1
ATOM 698 C C . GLN A 1 89 ? 7.969 -7.204 0.244 1.00 87.25 89 GLN A C 1
ATOM 700 O O . GLN A 1 89 ? 8.673 -7.827 -0.548 1.00 87.25 89 GLN A O 1
ATOM 705 N N . LEU A 1 90 ? 6.653 -7.409 0.350 1.00 86.69 90 LEU A N 1
ATOM 706 C CA . LEU A 1 90 ? 5.913 -8.339 -0.504 1.00 86.69 90 LEU A CA 1
ATOM 707 C C . LEU A 1 90 ? 5.934 -7.894 -1.966 1.00 86.69 90 LEU A C 1
ATOM 709 O O . LEU A 1 90 ? 6.178 -8.725 -2.832 1.00 86.69 90 LEU A O 1
ATOM 713 N N . LEU A 1 91 ? 5.768 -6.597 -2.243 1.00 85.25 91 LEU A N 1
ATOM 714 C CA . LEU A 1 91 ? 5.894 -6.057 -3.599 1.00 85.25 91 LEU A CA 1
ATOM 715 C C . LEU A 1 91 ? 7.297 -6.283 -4.163 1.00 85.25 91 LEU A C 1
ATOM 717 O O . LEU A 1 91 ? 7.430 -6.803 -5.262 1.00 85.25 91 LEU A O 1
ATOM 721 N N . HIS A 1 92 ? 8.346 -5.979 -3.394 1.00 81.44 92 HIS A N 1
ATOM 722 C CA . HIS A 1 92 ? 9.728 -6.203 -3.834 1.00 81.44 92 HIS A CA 1
ATOM 723 C C . HIS A 1 92 ? 10.065 -7.676 -4.101 1.00 81.44 92 HIS A C 1
ATOM 725 O O . HIS A 1 92 ? 10.931 -7.956 -4.925 1.00 81.44 92 HIS A O 1
ATOM 731 N N . LYS A 1 93 ? 9.429 -8.611 -3.387 1.00 82.44 93 LYS A N 1
ATOM 732 C CA . LYS A 1 93 ? 9.652 -10.056 -3.548 1.00 82.44 93 LYS A CA 1
ATOM 733 C C . LYS A 1 93 ? 8.719 -10.705 -4.570 1.00 82.44 93 LYS A C 1
ATOM 735 O O . LYS A 1 93 ? 8.944 -11.860 -4.923 1.00 82.44 93 LYS A O 1
ATOM 740 N N . SER A 1 94 ? 7.660 -10.017 -4.990 1.00 80.38 94 SER A N 1
ATOM 741 C CA . SER A 1 94 ? 6.642 -10.600 -5.856 1.00 80.38 94 SER A CA 1
ATOM 742 C C . SER A 1 94 ? 7.182 -10.755 -7.280 1.00 80.38 94 SER A C 1
ATOM 744 O O . SER A 1 94 ? 7.586 -9.756 -7.873 1.00 80.38 94 SER A O 1
ATOM 746 N N . PRO A 1 95 ? 7.151 -11.966 -7.867 1.00 78.69 95 PRO A N 1
ATOM 747 C CA . PRO A 1 95 ? 7.504 -12.158 -9.273 1.00 78.69 95 PRO A CA 1
ATOM 748 C C . PRO A 1 95 ? 6.483 -11.509 -10.221 1.00 78.69 95 PRO A C 1
ATOM 750 O O . PRO A 1 95 ? 6.789 -11.258 -11.385 1.00 78.69 95 PRO A O 1
ATOM 753 N N . ASP A 1 96 ? 5.274 -11.231 -9.729 1.00 80.38 96 ASP A N 1
ATOM 754 C CA . ASP A 1 96 ? 4.207 -10.598 -10.498 1.00 80.38 96 ASP A CA 1
ATOM 755 C C . ASP A 1 96 ? 4.231 -9.077 -10.436 1.00 80.38 96 ASP A C 1
ATOM 757 O O . ASP A 1 96 ? 3.621 -8.435 -11.292 1.00 80.38 96 ASP A O 1
ATOM 761 N N . PHE A 1 97 ? 4.957 -8.502 -9.472 1.00 81.88 97 PHE A N 1
ATOM 762 C CA . PHE A 1 97 ? 5.149 -7.065 -9.406 1.00 81.88 97 PHE A CA 1
ATOM 763 C C . PHE A 1 97 ? 6.286 -6.640 -10.327 1.00 81.88 97 PHE A C 1
ATOM 765 O O . PHE A 1 97 ? 7.426 -7.090 -10.241 1.00 81.88 97 PHE A O 1
ATOM 772 N N . THR A 1 98 ? 5.942 -5.737 -11.219 1.00 80.44 98 THR A N 1
ATOM 773 C CA . THR A 1 98 ? 6.780 -5.279 -12.304 1.00 80.44 98 THR A CA 1
ATOM 774 C C . THR A 1 98 ? 7.395 -3.914 -11.988 1.00 80.44 98 THR A C 1
ATOM 776 O O . THR A 1 98 ? 8.580 -3.695 -12.243 1.00 80.44 98 THR A O 1
ATOM 779 N N . GLY A 1 99 ? 6.615 -3.016 -11.384 1.00 79.62 99 GLY A N 1
ATOM 780 C CA . GLY A 1 99 ? 7.050 -1.695 -10.941 1.00 79.62 99 GLY A CA 1
ATOM 781 C C . GLY A 1 99 ? 7.588 -0.776 -12.048 1.00 79.62 99 GLY A C 1
ATOM 782 O O . GLY A 1 99 ? 7.339 -0.947 -13.242 1.00 79.62 99 GLY A O 1
ATOM 783 N N . LEU A 1 100 ? 8.339 0.249 -11.634 1.00 79.81 100 LEU A N 1
ATOM 784 C CA . LEU A 1 100 ? 9.000 1.177 -12.552 1.00 79.81 100 LEU A CA 1
ATOM 785 C C . LEU A 1 100 ? 10.145 0.467 -13.287 1.00 79.81 100 LEU A C 1
ATOM 787 O O . LEU A 1 100 ? 11.034 -0.104 -12.656 1.00 79.81 100 LEU A O 1
ATOM 791 N N . ARG A 1 101 ? 10.157 0.545 -14.622 1.00 80.06 101 ARG A N 1
ATOM 792 C CA . ARG A 1 101 ? 11.202 -0.047 -15.468 1.00 80.06 101 ARG A CA 1
ATOM 793 C C . ARG A 1 101 ? 11.711 0.958 -16.490 1.00 80.06 101 ARG A C 1
ATOM 795 O O . ARG A 1 101 ? 10.937 1.714 -17.067 1.00 80.06 101 ARG A O 1
ATOM 802 N N . VAL A 1 102 ? 13.012 0.902 -16.758 1.00 85.19 102 VAL A N 1
ATOM 803 C CA . VAL A 1 102 ? 13.643 1.607 -17.878 1.00 85.19 102 VAL A CA 1
ATOM 804 C C . VAL A 1 102 ? 13.963 0.578 -18.953 1.00 85.19 102 VAL A C 1
ATOM 806 O O . VAL A 1 102 ? 14.770 -0.323 -18.728 1.00 85.19 102 VAL A O 1
ATOM 809 N N . ILE A 1 103 ? 13.326 0.702 -20.117 1.00 86.88 103 ILE A N 1
ATOM 810 C CA . ILE A 1 103 ? 13.559 -0.177 -21.267 1.00 86.88 103 ILE A CA 1
ATOM 811 C C . ILE A 1 103 ? 14.423 0.580 -22.275 1.00 86.88 103 ILE A C 1
ATOM 813 O O . ILE A 1 103 ? 14.041 1.635 -22.773 1.00 86.88 103 ILE A O 1
ATOM 817 N N . GLY A 1 104 ? 15.607 0.051 -22.566 1.00 88.88 104 GLY A N 1
ATOM 818 C CA . GLY A 1 104 ? 16.533 0.639 -23.527 1.00 88.88 104 GLY A CA 1
ATOM 819 C C . GLY A 1 104 ? 17.801 -0.194 -23.673 1.00 88.88 104 GLY A C 1
ATOM 820 O O . GLY A 1 104 ? 18.043 -1.127 -22.908 1.00 88.88 104 GLY A O 1
ATOM 821 N N . SER A 1 105 ? 18.621 0.128 -24.673 1.00 90.62 105 SER A N 1
ATOM 822 C CA . SER A 1 105 ? 19.888 -0.576 -24.876 1.00 90.62 105 SER A CA 1
ATOM 823 C C . SER A 1 105 ? 20.832 -0.332 -23.702 1.00 90.62 105 SER A C 1
ATOM 825 O O . SER A 1 105 ? 21.145 0.811 -23.372 1.00 90.62 105 SER A O 1
ATOM 827 N N . ARG A 1 106 ? 21.390 -1.414 -23.150 1.00 86.06 106 ARG A N 1
ATOM 828 C CA . ARG A 1 106 ? 22.452 -1.365 -22.130 1.00 86.06 106 ARG A CA 1
ATOM 829 C C . ARG A 1 106 ? 23.759 -0.721 -22.609 1.00 86.06 106 ARG A C 1
ATOM 831 O O . ARG A 1 106 ? 24.700 -0.667 -21.834 1.00 86.06 106 ARG A O 1
ATOM 838 N N . TYR A 1 107 ? 23.852 -0.317 -23.877 1.00 90.38 107 TYR A N 1
ATOM 839 C CA . TYR A 1 107 ? 25.019 0.353 -24.460 1.00 90.38 107 TYR A CA 1
ATOM 840 C C . TYR A 1 107 ? 24.769 1.839 -24.750 1.00 90.38 107 TYR A C 1
ATOM 842 O O . TYR A 1 107 ? 25.699 2.559 -25.101 1.00 90.38 107 TYR A O 1
ATOM 850 N N . LEU A 1 108 ? 23.528 2.323 -24.613 1.00 93.25 108 LEU A N 1
ATOM 851 C CA . LEU A 1 108 ? 23.206 3.731 -24.827 1.00 93.25 108 LEU A CA 1
ATOM 852 C C . LEU A 1 108 ? 23.388 4.516 -23.531 1.00 93.25 108 LEU A C 1
ATOM 854 O O . LEU A 1 108 ? 22.686 4.287 -22.546 1.00 93.25 108 LEU A O 1
ATOM 858 N N . ALA A 1 109 ? 24.265 5.521 -23.568 1.00 91.00 109 ALA A N 1
ATOM 859 C CA . ALA A 1 109 ? 24.454 6.455 -22.459 1.00 91.00 109 ALA A CA 1
ATOM 860 C C . ALA A 1 109 ? 23.132 7.106 -22.006 1.00 91.00 109 ALA A C 1
ATOM 862 O O . ALA A 1 109 ? 22.944 7.360 -20.821 1.00 91.00 109 ALA A O 1
ATOM 863 N N . GLY A 1 110 ? 22.182 7.326 -22.925 1.00 90.44 110 GLY A N 1
ATOM 864 C CA . GLY A 1 110 ? 20.851 7.846 -22.595 1.00 90.44 110 GLY A CA 1
ATOM 865 C C . GLY A 1 110 ? 20.057 6.938 -21.650 1.00 90.44 110 GLY A C 1
ATOM 866 O O . GLY A 1 110 ? 19.472 7.426 -20.688 1.00 90.44 110 GLY A O 1
ATOM 867 N N . THR A 1 111 ? 20.088 5.619 -21.863 1.00 90.50 111 THR A N 1
ATOM 868 C CA . THR A 1 111 ? 19.404 4.648 -20.993 1.00 90.50 111 THR A CA 1
ATOM 869 C C . THR A 1 111 ? 20.044 4.600 -19.605 1.00 90.50 111 THR A C 1
ATOM 871 O O . THR A 1 111 ? 19.326 4.557 -18.608 1.00 90.50 111 THR A O 1
ATOM 874 N N . PHE A 1 112 ? 21.377 4.688 -19.525 1.00 87.19 112 PHE A N 1
ATOM 875 C CA . PHE A 1 112 ? 22.080 4.808 -18.244 1.00 87.19 112 PHE A CA 1
ATOM 876 C C . PHE A 1 112 ? 21.684 6.069 -17.484 1.00 87.19 112 PHE A C 1
ATOM 878 O O . PHE A 1 112 ? 21.297 5.971 -16.328 1.00 87.19 112 PHE A O 1
ATOM 885 N N . ARG A 1 113 ? 21.700 7.234 -18.142 1.00 89.94 113 ARG A N 1
ATOM 886 C CA . ARG A 1 113 ? 21.350 8.513 -17.505 1.00 89.94 113 ARG A CA 1
ATOM 887 C C . ARG A 1 113 ? 19.940 8.513 -16.923 1.00 89.94 113 ARG A C 1
ATOM 889 O O . ARG A 1 113 ? 19.739 9.042 -15.838 1.00 89.94 113 ARG A O 1
ATOM 896 N N . VAL A 1 114 ? 18.972 7.926 -17.628 1.00 91.12 114 VAL A N 1
ATOM 897 C CA . VAL A 1 114 ? 17.592 7.813 -17.127 1.00 91.12 114 VAL A CA 1
ATOM 898 C C . VAL A 1 114 ? 17.518 6.857 -15.938 1.00 91.12 114 VAL A C 1
ATOM 900 O O . VAL A 1 114 ? 16.864 7.175 -14.952 1.00 91.12 114 VAL A O 1
ATOM 903 N N . ARG A 1 115 ? 18.201 5.708 -15.996 1.00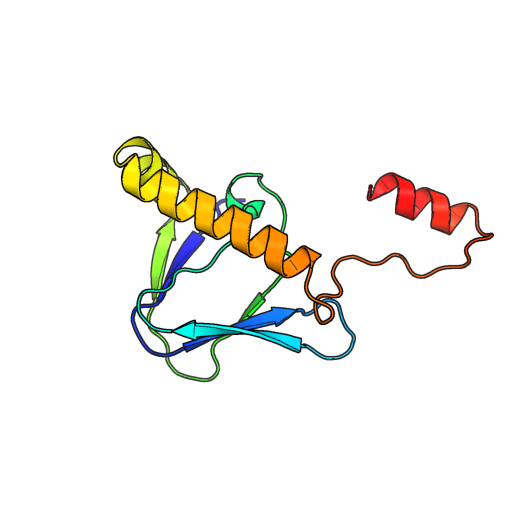 87.31 115 ARG A N 1
ATOM 904 C CA . ARG A 1 115 ? 18.250 4.767 -14.870 1.00 87.31 115 ARG A CA 1
ATOM 905 C C . ARG A 1 115 ? 18.898 5.392 -13.634 1.00 87.31 115 ARG A C 1
ATOM 907 O O . ARG A 1 115 ? 18.355 5.234 -12.552 1.00 87.31 115 ARG A O 1
ATOM 914 N N . ASP A 1 116 ? 20.009 6.104 -13.803 1.00 85.81 116 ASP A N 1
ATOM 915 C CA . ASP A 1 116 ? 20.729 6.754 -12.704 1.00 85.81 116 ASP A CA 1
ATOM 916 C C . ASP A 1 116 ? 19.931 7.927 -12.113 1.00 85.81 116 ASP A C 1
ATOM 918 O O . ASP A 1 116 ? 20.016 8.178 -10.921 1.00 85.81 116 ASP A O 1
ATOM 922 N N . PHE A 1 117 ? 19.122 8.624 -12.919 1.00 87.56 117 PHE A 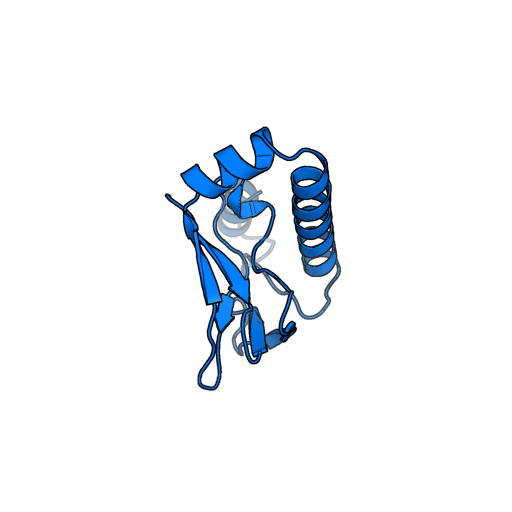N 1
ATOM 923 C CA . PHE A 1 117 ? 18.206 9.658 -12.424 1.00 87.56 117 PHE A CA 1
ATOM 924 C C . PHE A 1 117 ? 17.055 9.091 -11.575 1.00 87.56 117 PHE A C 1
ATOM 926 O O . PHE A 1 117 ? 16.540 9.782 -10.702 1.00 87.56 117 PHE A O 1
ATOM 933 N N . LEU A 1 118 ? 16.620 7.860 -11.861 1.00 82.06 118 LEU A N 1
ATOM 934 C CA . LEU A 1 118 ? 15.498 7.200 -11.184 1.00 82.06 118 LEU A CA 1
ATOM 935 C C . LEU A 1 118 ? 15.919 6.328 -9.986 1.00 82.06 118 LEU A C 1
ATOM 937 O O . LEU A 1 118 ? 15.035 5.785 -9.321 1.00 82.06 118 LEU A O 1
ATOM 941 N N . ALA A 1 119 ? 17.225 6.142 -9.764 1.00 67.25 119 ALA A N 1
ATOM 942 C CA . ALA A 1 119 ? 17.795 5.369 -8.657 1.00 67.25 119 ALA A CA 1
ATOM 943 C C . ALA A 1 119 ? 17.830 6.185 -7.357 1.00 67.25 119 ALA A C 1
ATOM 945 O O . ALA A 1 119 ? 17.570 5.573 -6.296 1.00 67.25 119 ALA A O 1
#

Sequence (119 aa):
RNFKFHGIKSDEVEILDNSGEVPKTLTVYHHGRFMGDISHLTDNPSVVSAVVKGNCEVYEVSGDALMQVLNQFPTMKDIILRAFIARRQLLHKSPDFTGLRVIGSRYLAGTFRVRDFLA

pLDDT: mean 86.87, std 6.71, range [56.66, 94.94]

Radius of gyration: 16.78 Å; chains: 1; bounding box: 45×28×45 Å